Protein AF-A2E559-F1 (afdb_monomer_lite)

Secondary structure (DSSP, 8-state):
--PPEEEETTEEEEEETTEEEE-------TTS---SSHHHHHT--STT----HHHHT-GGG--TTS-EEEEEEETTTTEEEEEEESS-TTTSBP-TT--S-TT-EEEEE--SSTT-----B--TTSSS------S--S-TT---

Sequence (144 aa):
MILYRQYVGNNVYSSLGFKIYQLVFEHNFTTSRCFKDAGEARNSSAPGKFSILYDLENKKYIMKDHFRHFIAEYPEIKLINSWKQINSPTEENEVPGQTNASGFVPDITELPMNGWGGLVRTNMLDINYNVKFSYLDGNPGIWT

Structure (mmCIF, N/CA/C/O backbone):
data_AF-A2E559-F1
#
_entry.id   AF-A2E559-F1
#
loop_
_atom_site.group_PDB
_atom_site.id
_atom_site.type_symbol
_atom_site.label_atom_id
_atom_site.label_alt_id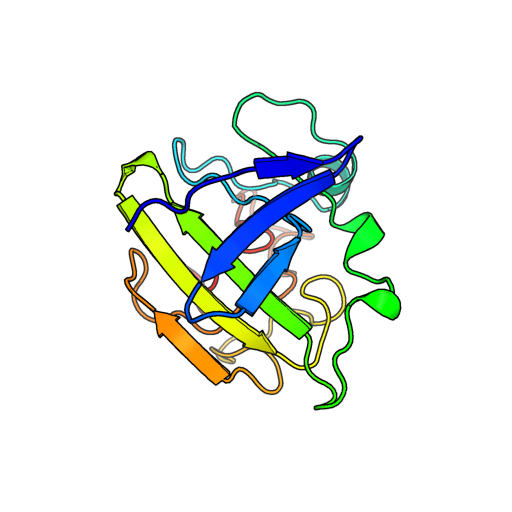
_atom_site.label_comp_id
_atom_site.label_asym_id
_atom_site.label_entity_id
_atom_site.label_seq_id
_atom_site.pdbx_PDB_ins_code
_atom_site.Cartn_x
_atom_site.Cartn_y
_atom_site.Cartn_z
_atom_site.occupancy
_atom_site.B_iso_or_equiv
_atom_site.auth_seq_id
_atom_site.auth_comp_id
_atom_site.auth_asym_id
_atom_site.auth_atom_id
_atom_site.pdbx_PDB_model_num
ATOM 1 N N . MET A 1 1 ? -15.324 -4.245 -3.074 1.00 68.31 1 MET A N 1
ATOM 2 C CA . MET A 1 1 ? -15.676 -4.689 -1.705 1.00 68.31 1 MET A CA 1
ATOM 3 C C . MET A 1 1 ? -15.391 -3.577 -0.687 1.00 68.31 1 MET A C 1
ATOM 5 O O . MET A 1 1 ? -14.497 -2.788 -0.945 1.00 68.31 1 MET A O 1
ATOM 9 N N . ILE A 1 2 ? -16.122 -3.490 0.435 1.00 76.56 2 ILE A N 1
ATOM 10 C CA . ILE A 1 2 ? -15.740 -2.657 1.600 1.00 76.56 2 ILE A CA 1
ATOM 11 C C . ILE A 1 2 ? -15.332 -3.618 2.713 1.00 76.56 2 ILE A C 1
ATOM 13 O O . ILE A 1 2 ? -16.047 -4.587 2.978 1.00 76.56 2 ILE A O 1
ATOM 17 N N . LEU A 1 3 ? -14.183 -3.380 3.326 1.00 82.56 3 LEU A N 1
ATOM 18 C CA . LEU A 1 3 ? -13.653 -4.221 4.380 1.00 82.56 3 LEU A CA 1
ATOM 19 C C . LEU A 1 3 ? -14.240 -3.817 5.734 1.00 82.56 3 LEU A C 1
ATOM 21 O O . LEU A 1 3 ? -14.345 -2.639 6.075 1.00 82.56 3 LEU A O 1
ATOM 25 N N . TYR A 1 4 ? -14.610 -4.807 6.545 1.00 85.94 4 TYR A N 1
ATOM 26 C CA . TYR A 1 4 ? -15.064 -4.539 7.906 1.00 85.94 4 TYR A CA 1
ATOM 27 C C . TYR A 1 4 ? -13.869 -4.139 8.778 1.00 85.94 4 TYR A C 1
ATOM 29 O O . TYR A 1 4 ? -12.886 -4.881 8.871 1.00 85.94 4 TYR A O 1
ATOM 37 N N . ARG A 1 5 ? -13.945 -2.962 9.404 1.00 85.75 5 ARG A N 1
ATOM 38 C CA . ARG A 1 5 ? -12.898 -2.440 10.289 1.00 85.75 5 ARG A CA 1
ATOM 39 C C . ARG A 1 5 ? -13.271 -2.698 11.745 1.00 85.75 5 ARG A C 1
ATOM 41 O O . ARG A 1 5 ? -14.377 -2.377 12.173 1.00 85.75 5 ARG A O 1
ATOM 48 N N . GLN A 1 6 ? -12.333 -3.242 12.513 1.00 88.44 6 GLN A N 1
ATOM 49 C CA . GLN A 1 6 ? -12.475 -3.479 13.945 1.00 88.44 6 GLN A CA 1
ATOM 50 C C . GLN A 1 6 ? -11.393 -2.726 14.718 1.00 88.44 6 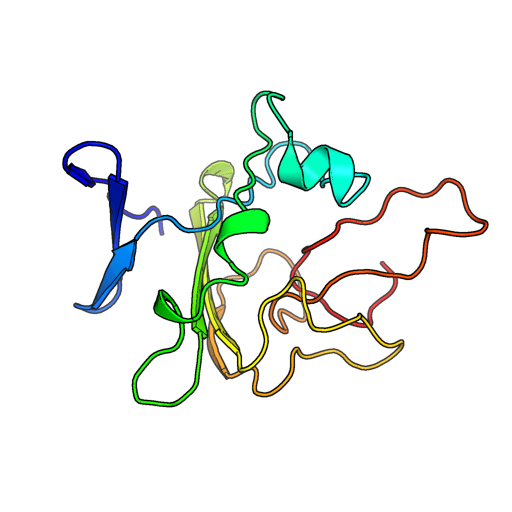GLN A C 1
ATOM 52 O O . GLN A 1 6 ? -10.208 -2.812 14.400 1.00 88.44 6 GLN A O 1
ATOM 57 N N . TYR A 1 7 ? -11.804 -2.017 15.766 1.00 86.00 7 TYR A N 1
ATOM 58 C CA . TYR A 1 7 ? -10.903 -1.304 16.665 1.00 86.00 7 TYR A CA 1
ATOM 59 C C . TYR A 1 7 ? -10.537 -2.202 17.847 1.00 86.00 7 TYR A C 1
ATOM 61 O O . TYR A 1 7 ? -11.420 -2.726 18.529 1.00 86.00 7 TYR A O 1
ATOM 69 N N . VAL A 1 8 ? -9.239 -2.380 18.092 1.00 86.81 8 VAL A N 1
ATOM 70 C CA . VAL A 1 8 ? -8.716 -3.107 19.256 1.00 86.81 8 VAL A CA 1
ATOM 71 C C . VAL A 1 8 ? -7.633 -2.245 19.901 1.00 86.81 8 VAL A C 1
ATOM 73 O O . VAL A 1 8 ? -6.527 -2.104 19.376 1.00 86.81 8 VAL A O 1
ATOM 76 N N . GLY A 1 9 ? -7.968 -1.625 21.036 1.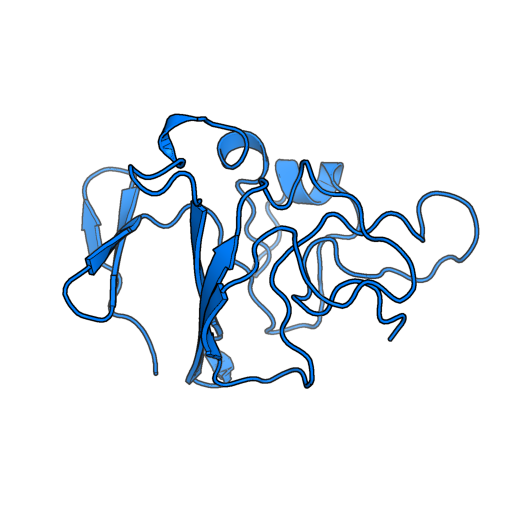00 88.31 9 GLY A N 1
ATOM 77 C CA . GLY A 1 9 ? -7.136 -0.580 21.634 1.00 88.31 9 GLY A CA 1
ATOM 78 C C . GLY A 1 9 ? -6.988 0.616 20.686 1.00 88.31 9 GLY A C 1
ATOM 79 O O . GLY A 1 9 ? -7.984 1.124 20.179 1.00 88.31 9 GLY A O 1
ATOM 80 N N . ASN A 1 10 ? -5.745 1.026 20.420 1.00 83.75 10 ASN A N 1
ATOM 81 C CA . ASN A 1 10 ? -5.420 2.127 19.499 1.00 83.75 10 ASN A CA 1
ATOM 82 C C . ASN A 1 10 ? -5.206 1.673 18.044 1.00 83.75 10 ASN A C 1
ATOM 84 O O . ASN A 1 10 ? -4.892 2.496 17.188 1.00 83.75 10 ASN A O 1
ATOM 88 N N . ASN A 1 11 ? -5.331 0.375 17.760 1.00 82.44 11 ASN A N 1
ATOM 89 C CA . ASN A 1 11 ? -5.069 -0.184 16.439 1.00 82.44 11 ASN A CA 1
ATOM 90 C C . ASN A 1 11 ? -6.380 -0.489 15.710 1.00 82.44 11 ASN A C 1
ATOM 92 O O . ASN A 1 11 ? -7.359 -0.942 16.311 1.00 82.44 11 ASN A O 1
ATOM 96 N N . VAL A 1 12 ? -6.367 -0.284 14.394 1.00 85.88 12 VAL A N 1
ATOM 97 C CA . VAL A 1 12 ? -7.464 -0.658 13.497 1.00 85.88 12 VAL A CA 1
ATOM 98 C C . VAL A 1 12 ? -7.058 -1.910 12.737 1.00 85.88 12 VAL A C 1
ATOM 100 O O . VAL A 1 12 ? -5.955 -1.979 12.196 1.00 85.88 12 VAL A O 1
ATOM 103 N N . TYR A 1 13 ? -7.948 -2.892 12.697 1.00 87.12 13 TYR A N 1
ATOM 104 C CA . TYR A 1 13 ? -7.754 -4.154 11.999 1.00 87.12 13 TYR A CA 1
ATOM 105 C C . TYR A 1 13 ? -8.848 -4.378 10.968 1.00 87.12 13 TYR A C 1
ATOM 107 O O . TYR A 1 13 ? -9.962 -3.870 11.094 1.00 87.12 13 TYR A O 1
ATOM 115 N N . SER A 1 14 ? -8.533 -5.183 9.965 1.00 89.25 14 SER A N 1
ATOM 116 C CA . SER A 1 14 ? -9.490 -5.690 8.999 1.00 89.25 14 SER A CA 1
ATOM 117 C C . SER A 1 14 ? -9.119 -7.102 8.548 1.00 89.25 14 SER A C 1
ATOM 119 O O . SER A 1 14 ? -8.042 -7.597 8.878 1.00 89.25 14 SER A O 1
ATOM 121 N N . SER A 1 15 ? -10.007 -7.776 7.821 1.00 87.06 15 SER A N 1
ATOM 122 C CA . SER A 1 15 ? -9.787 -9.143 7.352 1.00 87.06 15 SER A CA 1
ATOM 123 C C . SER A 1 15 ? -10.052 -9.292 5.861 1.00 87.06 15 SER A C 1
ATOM 125 O O . SER A 1 15 ? -11.093 -8.855 5.373 1.00 87.06 15 SER A O 1
ATOM 127 N N . LEU A 1 16 ? -9.156 -9.993 5.169 1.00 86.75 16 LEU A N 1
ATOM 128 C CA . LEU A 1 16 ? -9.296 -10.380 3.767 1.00 86.75 16 LEU A CA 1
ATOM 129 C C . LEU A 1 16 ? -8.749 -11.803 3.595 1.00 86.75 16 LEU A C 1
ATOM 131 O O . LEU A 1 16 ? -7.629 -12.083 4.014 1.00 86.75 16 LEU A O 1
ATOM 135 N N . GLY A 1 17 ? -9.535 -12.718 3.020 1.00 80.31 17 GLY A N 1
ATOM 136 C CA . GLY A 1 17 ? -9.081 -14.088 2.731 1.00 80.31 17 GLY A CA 1
ATOM 137 C C . GLY A 1 17 ? -8.515 -14.839 3.947 1.00 80.31 17 GLY A C 1
ATOM 138 O O . GLY A 1 17 ? -7.429 -15.404 3.863 1.00 80.31 17 GLY A O 1
ATOM 139 N N . PHE A 1 18 ? -9.216 -14.805 5.090 1.00 82.75 18 PHE A N 1
ATOM 140 C CA . PHE A 1 18 ? -8.800 -15.381 6.388 1.00 82.75 18 PHE A CA 1
ATOM 141 C C . PHE A 1 18 ? -7.544 -14.770 7.030 1.00 82.75 18 PHE A C 1
ATO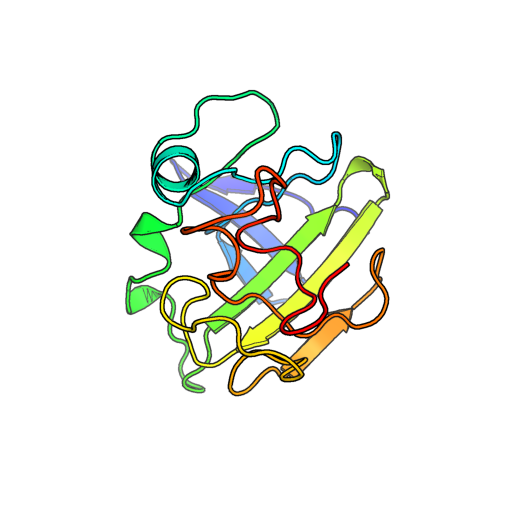M 143 O O . PHE A 1 18 ? -7.165 -15.165 8.133 1.00 82.75 18 PHE A O 1
ATOM 150 N N . LYS A 1 19 ? -6.905 -13.791 6.387 1.00 83.88 19 LYS A N 1
ATOM 151 C CA . LYS A 1 19 ? -5.780 -13.048 6.953 1.00 83.88 19 LYS A CA 1
ATOM 152 C C . LYS A 1 19 ? -6.303 -11.811 7.676 1.00 83.88 19 LYS A C 1
ATOM 154 O O . LYS A 1 19 ? -7.249 -11.166 7.219 1.00 83.88 19 LYS A O 1
ATOM 159 N N . ILE A 1 20 ? -5.665 -11.478 8.793 1.00 86.19 20 ILE A N 1
ATOM 160 C CA . ILE A 1 20 ? -5.915 -10.247 9.543 1.00 86.19 20 ILE A CA 1
ATOM 161 C C . ILE A 1 20 ? -4.851 -9.230 9.140 1.00 86.19 20 ILE A C 1
ATOM 163 O O . ILE A 1 20 ? -3.656 -9.517 9.199 1.00 86.19 20 ILE A O 1
ATOM 167 N N . TYR A 1 21 ? -5.297 -8.043 8.757 1.00 85.06 21 TYR A N 1
ATOM 168 C CA . TYR A 1 21 ? -4.464 -6.914 8.380 1.00 85.06 21 TYR A CA 1
ATOM 169 C C . TYR A 1 21 ? -4.626 -5.816 9.416 1.00 85.06 21 TYR A C 1
ATOM 171 O O . TYR A 1 21 ? -5.741 -5.472 9.802 1.00 85.06 21 TYR A O 1
ATOM 1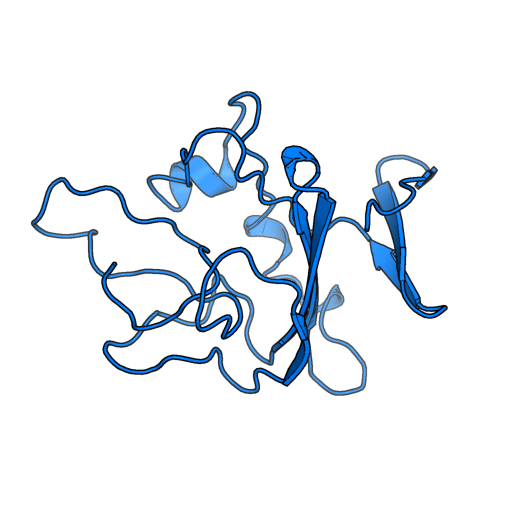79 N N . GLN A 1 22 ? -3.509 -5.263 9.867 1.00 85.25 22 GLN A N 1
ATOM 180 C CA . GLN A 1 22 ? -3.507 -4.041 10.655 1.00 85.25 22 GLN A CA 1
ATOM 181 C C . GLN A 1 22 ? -3.462 -2.848 9.701 1.00 85.25 22 GLN A C 1
ATOM 183 O O . GLN A 1 22 ? -2.747 -2.883 8.698 1.00 85.25 22 GLN A O 1
ATOM 188 N N . LEU A 1 23 ? -4.207 -1.790 10.009 1.00 77.44 23 LEU A N 1
ATOM 189 C CA . LEU A 1 23 ? -4.131 -0.537 9.274 1.00 77.44 23 LEU A CA 1
ATOM 190 C C . LEU A 1 23 ? -2.769 0.106 9.529 1.00 77.44 23 LEU A C 1
ATOM 192 O O . LEU A 1 23 ? -2.520 0.649 10.604 1.00 77.44 23 LEU A O 1
ATOM 196 N N . VAL A 1 24 ? -1.894 0.009 8.531 1.00 75.94 24 VAL A N 1
ATOM 197 C CA . VAL A 1 24 ? -0.531 0.557 8.570 1.00 75.94 24 VAL A CA 1
ATOM 198 C C . VAL A 1 24 ? -0.304 1.648 7.524 1.00 75.94 24 VAL A C 1
ATOM 200 O O . VAL 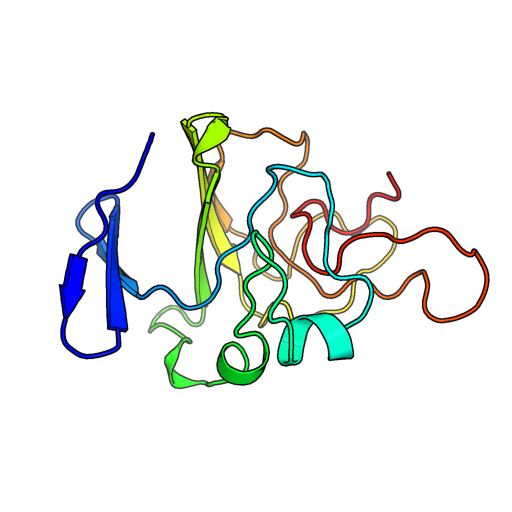A 1 24 ? 0.815 2.095 7.332 1.00 75.94 24 VAL A O 1
ATOM 203 N N . PHE A 1 25 ? -1.343 2.033 6.793 1.00 73.56 25 PHE A N 1
ATOM 204 C CA . PHE A 1 25 ? -1.350 3.085 5.784 1.00 73.56 25 PHE A CA 1
ATOM 205 C C . PHE A 1 25 ? -2.789 3.192 5.270 1.00 73.56 25 PHE A C 1
ATOM 207 O O . PHE A 1 25 ? -3.392 2.167 4.961 1.00 73.56 25 PHE A O 1
ATOM 214 N N . GLU A 1 26 ? -3.349 4.399 5.190 1.00 68.25 26 GLU A N 1
ATOM 215 C CA . GLU A 1 26 ? -4.676 4.621 4.604 1.00 68.25 26 GLU A CA 1
ATOM 216 C C . GLU A 1 26 ? -4.561 5.647 3.473 1.00 68.25 26 GLU A C 1
ATOM 218 O O . GLU A 1 26 ? -4.291 6.818 3.705 1.00 68.25 26 GLU A O 1
ATOM 223 N N . HIS A 1 27 ? -4.757 5.215 2.228 1.00 65.25 27 HIS A N 1
ATOM 224 C CA . HIS A 1 27 ? -4.819 6.115 1.077 1.00 65.25 27 HIS A CA 1
ATOM 225 C C . HIS A 1 27 ? -6.284 6.393 0.750 1.00 65.25 27 HIS A C 1
ATOM 227 O O . HIS A 1 27 ? -7.017 5.468 0.413 1.00 65.25 27 HIS A O 1
ATOM 233 N N . ASN A 1 28 ? -6.720 7.652 0.805 1.00 59.69 28 ASN A N 1
ATOM 234 C CA . ASN A 1 28 ? -8.087 8.017 0.447 1.00 59.69 28 ASN A CA 1
ATOM 235 C C . ASN A 1 28 ? -8.106 8.826 -0.864 1.00 59.69 28 ASN A C 1
ATOM 237 O O . ASN A 1 28 ? -7.561 9.923 -0.954 1.00 59.69 28 ASN A O 1
ATOM 241 N N . PHE A 1 29 ? -8.745 8.252 -1.888 1.00 55.06 29 PHE A N 1
ATOM 242 C CA . PHE A 1 29 ? -8.786 8.778 -3.259 1.00 55.06 29 PHE A CA 1
ATOM 243 C C . PHE A 1 29 ? -9.921 9.795 -3.514 1.00 55.06 29 PHE A C 1
ATOM 245 O O . PHE A 1 29 ? -9.981 10.383 -4.590 1.00 55.06 29 PHE A O 1
ATOM 252 N N . THR A 1 30 ? -10.800 10.052 -2.532 1.00 52.78 30 THR A N 1
ATOM 253 C CA . THR A 1 30 ? -12.028 10.889 -2.630 1.00 52.78 30 THR A CA 1
ATOM 254 C C . THR A 1 30 ? -11.894 12.224 -3.367 1.00 52.78 30 THR A C 1
ATOM 256 O O . THR A 1 30 ? -12.880 12.714 -3.908 1.00 52.78 30 THR A O 1
ATOM 259 N N . THR A 1 31 ? -10.723 12.866 -3.357 1.00 52.22 31 THR A N 1
ATOM 260 C CA . THR A 1 31 ? -10.579 14.257 -3.824 1.00 52.22 31 THR A CA 1
ATOM 261 C C . THR A 1 31 ? -9.398 14.505 -4.762 1.00 52.22 31 THR A C 1
ATOM 263 O O . THR A 1 31 ? -9.068 15.665 -4.986 1.00 52.22 31 THR A O 1
ATOM 266 N N . SER A 1 32 ? -8.728 13.456 -5.262 1.00 52.78 32 SER A N 1
ATOM 267 C CA . SER A 1 32 ? -7.439 13.550 -5.985 1.00 52.78 32 SER A CA 1
ATOM 268 C C . SER A 1 32 ? -6.335 14.302 -5.218 1.00 52.78 32 SER A C 1
ATOM 270 O O . SER A 1 32 ? -5.332 14.726 -5.795 1.00 52.78 32 SER A O 1
ATOM 272 N N . ARG A 1 33 ? -6.503 14.515 -3.906 1.00 54.28 33 ARG A N 1
ATOM 273 C CA . ARG A 1 33 ? -5.538 15.238 -3.078 1.00 54.28 33 ARG A CA 1
ATOM 274 C C . ARG A 1 33 ? -4.525 14.263 -2.513 1.00 54.28 33 ARG A C 1
ATOM 276 O O . ARG A 1 33 ? -4.487 14.006 -1.313 1.00 54.28 33 ARG A O 1
ATOM 283 N N . CYS A 1 34 ? -3.673 13.752 -3.381 1.00 61.69 34 CYS A N 1
ATOM 284 C CA . CYS A 1 34 ? -2.505 13.019 -2.942 1.00 61.69 34 CYS A CA 1
ATOM 285 C C . CYS A 1 34 ? -1.618 13.886 -2.028 1.00 61.69 34 CYS A C 1
ATOM 287 O O . CYS A 1 34 ? -1.764 15.116 -1.956 1.00 61.69 34 CYS A O 1
ATOM 289 N N . PHE A 1 35 ? -0.708 13.252 -1.291 1.00 65.00 35 PHE A N 1
ATOM 290 C CA . PHE A 1 35 ? 0.335 13.996 -0.587 1.00 65.00 35 PHE A CA 1
ATOM 291 C C . PHE A 1 35 ? 1.175 14.775 -1.598 1.00 65.00 35 PHE A C 1
ATOM 293 O O . PHE A 1 35 ? 1.542 14.232 -2.634 1.00 65.00 35 PHE A O 1
ATOM 300 N N . LYS A 1 36 ? 1.423 16.053 -1.311 1.00 59.19 36 LYS A N 1
ATOM 301 C CA . LYS A 1 36 ? 2.251 16.961 -2.109 1.00 59.19 36 LYS A CA 1
ATOM 302 C C . LYS A 1 36 ? 3.732 16.703 -1.880 1.00 59.19 36 LYS A C 1
ATOM 304 O O . LYS A 1 36 ? 4.512 16.876 -2.807 1.00 59.19 36 LYS A O 1
ATOM 309 N N . ASP A 1 37 ? 4.108 16.392 -0.642 1.00 62.66 37 ASP A N 1
ATOM 310 C CA . ASP A 1 37 ? 5.477 16.077 -0.252 1.00 62.66 37 ASP A CA 1
ATOM 311 C C . ASP A 1 37 ? 5.529 15.026 0.874 1.00 62.66 37 ASP A C 1
ATOM 313 O O . ASP A 1 37 ? 4.538 14.780 1.570 1.00 62.66 37 ASP A O 1
ATOM 317 N N . ALA A 1 38 ? 6.691 14.388 1.064 1.00 64.44 38 ALA A N 1
ATOM 318 C CA . ALA A 1 38 ? 6.900 13.421 2.146 1.00 64.44 38 ALA A CA 1
ATOM 319 C C . ALA A 1 38 ? 6.724 14.056 3.542 1.00 64.44 38 ALA A C 1
ATOM 321 O O . ALA A 1 38 ? 6.400 13.357 4.505 1.00 64.44 38 ALA A O 1
ATOM 322 N N . GLY A 1 39 ? 6.931 15.374 3.656 1.00 67.81 39 GLY A N 1
ATOM 323 C CA . GLY A 1 39 ? 6.692 16.144 4.875 1.00 67.81 39 GLY A CA 1
ATOM 324 C C . GLY A 1 39 ? 5.204 16.258 5.202 1.00 67.81 39 GLY A C 1
ATOM 325 O O . GLY A 1 39 ? 4.814 15.970 6.334 1.00 67.81 39 GLY A O 1
ATOM 326 N N . GLU A 1 40 ? 4.376 16.602 4.210 1.00 69.38 40 GLU A N 1
ATOM 327 C CA . GLU A 1 40 ? 2.915 16.593 4.314 1.00 69.38 40 GLU A CA 1
ATOM 328 C C . GLU A 1 40 ? 2.426 15.187 4.621 1.00 69.38 40 GLU A C 1
ATOM 330 O O . GLU A 1 40 ? 1.609 15.030 5.516 1.00 69.38 40 GLU A O 1
ATOM 335 N N . ALA A 1 41 ? 2.948 14.163 3.941 1.00 70.06 41 ALA A N 1
ATOM 336 C CA . ALA A 1 41 ? 2.588 12.788 4.241 1.00 70.06 41 ALA A CA 1
ATOM 337 C C . ALA A 1 41 ? 2.881 12.464 5.709 1.00 70.06 41 ALA A C 1
ATOM 339 O O . ALA A 1 41 ? 1.970 12.139 6.460 1.00 70.06 41 ALA A O 1
ATOM 340 N N . ARG A 1 42 ? 4.112 12.623 6.194 1.00 70.75 42 ARG A N 1
ATOM 341 C CA . ARG A 1 42 ? 4.451 12.264 7.584 1.00 70.75 42 ARG A CA 1
ATOM 342 C C . ARG A 1 42 ? 3.648 13.019 8.651 1.00 70.75 42 ARG A C 1
ATOM 344 O O . ARG A 1 42 ? 3.531 12.502 9.755 1.00 70.75 42 ARG A O 1
ATOM 351 N N . ASN A 1 43 ? 3.099 14.193 8.333 1.00 67.69 43 ASN A N 1
ATOM 352 C CA . ASN A 1 43 ? 2.477 15.089 9.311 1.00 67.69 43 ASN A CA 1
ATOM 353 C C . ASN A 1 43 ? 1.054 15.548 8.932 1.00 67.69 43 ASN A C 1
ATOM 355 O O . ASN A 1 43 ? 0.602 16.589 9.410 1.00 67.69 43 ASN A O 1
ATOM 359 N N . SER A 1 44 ? 0.347 14.834 8.049 1.00 71.00 44 SER A N 1
ATOM 360 C CA . SER A 1 44 ? -0.949 15.311 7.555 1.00 71.00 44 SER A CA 1
ATOM 361 C C . SER A 1 44 ? -2.037 15.202 8.614 1.00 71.00 44 SER A C 1
ATOM 363 O O . SER A 1 44 ? -2.271 14.137 9.177 1.00 71.00 44 SER A O 1
ATOM 365 N N . SER A 1 45 ? -2.752 16.302 8.824 1.00 66.31 45 SER A N 1
ATOM 366 C CA . SER A 1 45 ? -3.994 16.363 9.601 1.00 66.31 45 SER A CA 1
ATOM 367 C C . SER A 1 45 ? -5.212 16.683 8.727 1.00 66.31 45 SER A C 1
ATOM 369 O O . SER A 1 45 ? -6.308 16.910 9.241 1.00 66.31 45 SER A O 1
ATOM 371 N N . ALA A 1 46 ? -5.030 16.747 7.402 1.00 62.97 46 ALA A N 1
ATOM 372 C CA . ALA A 1 46 ? -6.085 17.139 6.482 1.00 62.97 46 ALA A CA 1
ATOM 373 C C . ALA A 1 46 ? -7.178 16.053 6.412 1.00 62.97 46 ALA A C 1
ATOM 375 O O . ALA A 1 46 ? -6.858 14.881 6.200 1.00 62.97 46 ALA A O 1
ATOM 376 N N . PRO A 1 47 ? -8.471 16.415 6.524 1.00 57.91 47 PRO A N 1
ATOM 377 C CA . PRO A 1 47 ? -9.563 15.465 6.342 1.00 57.91 47 PRO A CA 1
ATOM 378 C C . PRO A 1 47 ? -9.458 14.759 4.985 1.00 57.91 47 PRO A C 1
ATOM 380 O O . PRO A 1 47 ? -9.317 15.413 3.950 1.00 57.91 47 PRO A O 1
ATOM 383 N N . GLY A 1 48 ? -9.504 13.426 4.997 1.00 57.00 48 GLY A N 1
ATOM 384 C CA . GLY A 1 48 ? -9.339 12.610 3.791 1.00 57.00 48 GLY A CA 1
ATOM 385 C C . GLY A 1 48 ? -7.887 12.409 3.343 1.00 57.00 48 GLY A C 1
ATOM 386 O O . GLY A 1 48 ? -7.677 11.832 2.284 1.00 57.00 48 GLY A O 1
ATOM 387 N N . LYS A 1 49 ? -6.882 12.836 4.120 1.00 59.56 49 LYS A N 1
ATOM 388 C CA . LYS A 1 49 ? -5.475 12.474 3.912 1.00 59.56 49 LYS A CA 1
ATOM 389 C C . LYS A 1 49 ? -4.925 11.792 5.159 1.00 59.56 49 LYS A C 1
ATOM 391 O O . LYS A 1 49 ? -4.777 12.424 6.199 1.00 59.56 49 LYS A O 1
ATOM 396 N N . PHE A 1 50 ? -4.588 10.513 5.050 1.00 60.94 50 PHE A N 1
ATOM 397 C CA . PHE A 1 50 ? -4.046 9.736 6.161 1.00 60.94 50 PHE A CA 1
ATOM 398 C C . PHE A 1 50 ? -2.664 9.214 5.803 1.00 60.94 50 PHE A C 1
ATOM 400 O O . PHE A 1 50 ? -2.427 8.727 4.701 1.00 60.94 50 PHE A O 1
ATOM 407 N N . SER A 1 51 ? -1.717 9.326 6.724 1.00 59.56 51 SER A N 1
ATOM 408 C CA . SER A 1 51 ? -0.389 8.786 6.498 1.00 59.56 51 SER A CA 1
ATOM 409 C C . SER A 1 51 ? 0.240 8.355 7.799 1.00 59.56 51 SER A C 1
ATOM 411 O O . SER A 1 51 ? 0.208 9.057 8.805 1.00 59.56 51 SER A O 1
ATOM 413 N N . ILE A 1 52 ? 0.861 7.188 7.720 1.00 58.91 52 ILE A N 1
ATOM 414 C CA . ILE A 1 52 ? 1.770 6.693 8.737 1.00 58.91 52 ILE A CA 1
ATOM 415 C C . ILE A 1 52 ? 3.066 6.214 8.074 1.00 58.91 52 ILE A C 1
ATOM 417 O O . ILE A 1 52 ? 3.667 5.223 8.478 1.00 58.91 52 ILE A O 1
ATOM 421 N N . LEU A 1 53 ? 3.514 6.938 7.035 1.00 64.38 53 LEU A N 1
ATOM 422 C CA . LEU A 1 53 ? 4.732 6.606 6.282 1.00 64.38 53 LEU A CA 1
ATOM 423 C C . LEU A 1 53 ? 5.963 6.410 7.179 1.00 64.38 53 LEU A C 1
ATOM 425 O O . LEU A 1 53 ? 6.846 5.640 6.826 1.00 64.38 53 LEU A O 1
ATOM 429 N N . TYR A 1 54 ? 6.014 7.067 8.342 1.00 62.06 54 TYR A N 1
ATOM 430 C CA . TYR A 1 54 ? 7.090 6.883 9.318 1.00 62.06 54 TYR A CA 1
ATOM 431 C C . TYR A 1 54 ? 7.121 5.477 9.941 1.00 62.06 54 TYR A C 1
ATOM 433 O O . TYR A 1 54 ? 8.174 5.035 10.387 1.00 62.06 54 TYR A O 1
ATOM 441 N N . ASP A 1 55 ? 5.991 4.769 9.999 1.00 71.81 55 ASP A N 1
ATOM 442 C CA . ASP A 1 55 ? 5.923 3.425 10.574 1.00 71.81 55 ASP A CA 1
ATOM 443 C C . ASP A 1 55 ? 6.155 2.344 9.507 1.00 71.81 55 ASP A C 1
ATOM 445 O O . ASP A 1 55 ? 6.649 1.271 9.837 1.00 71.81 55 ASP A O 1
ATOM 449 N N . LEU A 1 56 ? 5.893 2.617 8.220 1.00 73.44 56 LEU A N 1
ATOM 450 C CA . LEU A 1 56 ? 6.108 1.647 7.129 1.00 73.44 56 LEU A CA 1
ATOM 451 C C . LEU A 1 56 ? 7.566 1.164 7.007 1.00 73.44 56 LEU A C 1
ATOM 453 O O . LEU A 1 56 ? 7.804 0.025 6.605 1.00 73.44 56 LEU A O 1
ATOM 457 N N . GLU A 1 57 ? 8.534 1.981 7.425 1.00 73.50 57 GLU A N 1
ATOM 458 C CA . GLU A 1 57 ? 9.965 1.630 7.469 1.00 73.50 57 GLU A CA 1
ATOM 459 C C . GLU A 1 57 ? 10.277 0.566 8.543 1.00 73.50 57 GLU A C 1
ATOM 461 O O . GLU A 1 57 ? 11.315 -0.098 8.518 1.00 73.50 57 GLU A O 1
ATOM 466 N N . ASN A 1 58 ? 9.355 0.313 9.473 1.00 78.19 58 ASN A N 1
ATOM 467 C CA . ASN A 1 58 ? 9.562 -0.639 10.551 1.00 78.19 58 ASN A CA 1
ATOM 468 C C . ASN A 1 58 ? 9.662 -2.087 10.030 1.00 78.19 58 ASN A C 1
ATOM 470 O O . ASN A 1 58 ? 8.798 -2.582 9.296 1.00 78.19 58 ASN A O 1
ATOM 474 N N . LYS A 1 59 ? 10.709 -2.803 10.463 1.00 83.06 59 LYS A N 1
ATOM 475 C CA . LYS A 1 59 ? 10.945 -4.218 10.121 1.00 83.06 59 LYS A CA 1
ATOM 476 C C . LYS A 1 59 ? 9.862 -5.157 10.655 1.00 83.06 59 LYS A C 1
ATOM 478 O O . LYS A 1 59 ? 9.728 -6.257 10.132 1.00 83.06 59 LYS A O 1
ATOM 483 N N . LYS A 1 60 ? 9.055 -4.726 11.635 1.00 84.38 60 LYS A N 1
ATOM 484 C CA . LYS A 1 60 ? 7.908 -5.498 12.153 1.00 84.38 60 LYS A CA 1
ATOM 485 C C . LYS A 1 60 ? 6.866 -5.836 11.075 1.00 84.38 60 LYS A C 1
ATOM 487 O O . LYS A 1 60 ? 6.065 -6.739 11.278 1.00 84.38 60 LYS A O 1
ATOM 492 N N . TYR A 1 61 ? 6.883 -5.118 9.950 1.00 83.94 61 TYR A N 1
ATOM 493 C CA . TYR A 1 61 ? 5.978 -5.325 8.817 1.00 83.94 61 TYR A CA 1
ATOM 494 C C . TYR A 1 61 ? 6.549 -6.225 7.712 1.00 83.94 61 TYR A C 1
ATOM 496 O O . TYR A 1 61 ? 5.885 -6.435 6.699 1.00 83.94 61 TYR A O 1
ATOM 504 N N . ILE A 1 62 ? 7.763 -6.757 7.889 1.00 87.31 62 ILE A N 1
ATOM 505 C CA . ILE A 1 62 ? 8.330 -7.773 6.999 1.00 87.31 62 ILE A CA 1
ATOM 506 C C . ILE A 1 62 ? 7.836 -9.142 7.470 1.00 87.31 62 ILE A C 1
ATOM 508 O O . ILE A 1 62 ? 8.086 -9.557 8.602 1.00 87.31 62 ILE A O 1
ATOM 512 N N . MET A 1 63 ? 7.128 -9.842 6.591 1.00 87.44 63 MET A N 1
ATOM 513 C CA . MET A 1 63 ? 6.588 -11.169 6.859 1.00 87.44 63 MET A CA 1
ATOM 514 C C . MET A 1 63 ? 7.654 -12.258 6.680 1.00 87.44 63 MET A C 1
ATOM 516 O O . MET A 1 63 ? 8.750 -12.026 6.171 1.00 87.44 63 MET A O 1
ATOM 520 N N . LYS A 1 64 ? 7.321 -13.495 7.070 1.00 89.56 64 LYS A N 1
ATOM 521 C CA . LYS A 1 64 ? 8.220 -14.658 6.940 1.00 89.56 64 LYS A CA 1
ATOM 522 C C . LYS A 1 64 ? 8.650 -14.950 5.498 1.00 89.56 64 LYS A C 1
ATOM 524 O O . LYS A 1 64 ? 9.687 -15.570 5.294 1.00 89.56 64 LYS A O 1
ATOM 529 N N . ASP A 1 65 ? 7.858 -14.532 4.512 1.00 91.75 65 ASP A N 1
ATOM 530 C CA . ASP A 1 65 ? 8.180 -14.668 3.090 1.00 91.75 65 ASP A CA 1
ATOM 531 C C . ASP A 1 65 ? 9.094 -13.544 2.567 1.00 91.75 65 ASP A C 1
ATOM 533 O O . ASP A 1 65 ? 9.384 -13.518 1.377 1.00 91.75 65 ASP A O 1
ATOM 537 N N . HIS A 1 66 ? 9.593 -12.668 3.448 1.00 92.25 66 HIS A N 1
ATOM 538 C CA . HIS A 1 66 ? 10.417 -11.491 3.143 1.00 92.25 66 HIS A CA 1
ATOM 539 C C . HIS A 1 66 ? 9.686 -10.390 2.364 1.00 92.25 66 HIS A C 1
ATOM 541 O O . HIS A 1 66 ? 10.322 -9.459 1.874 1.00 92.25 66 HIS A O 1
ATOM 547 N N . PHE A 1 67 ? 8.355 -10.457 2.291 1.00 92.56 67 PHE A N 1
ATOM 548 C CA . PHE A 1 67 ? 7.534 -9.408 1.702 1.00 92.56 67 PHE A CA 1
ATOM 549 C C . PHE A 1 67 ? 6.831 -8.574 2.769 1.00 92.56 67 PHE A C 1
ATOM 551 O O . PHE A 1 67 ? 6.562 -9.018 3.887 1.00 92.56 67 PHE A O 1
ATOM 558 N N . ARG A 1 68 ? 6.454 -7.364 2.373 1.00 91.00 68 ARG A N 1
ATOM 559 C CA . ARG A 1 68 ? 5.455 -6.541 3.048 1.00 91.00 68 ARG A CA 1
ATOM 560 C C . ARG A 1 68 ? 4.121 -6.743 2.335 1.00 91.00 68 ARG A C 1
ATOM 562 O O . ARG A 1 68 ? 4.064 -6.704 1.106 1.00 91.00 68 ARG A O 1
ATOM 569 N N . HIS A 1 69 ? 3.069 -7.011 3.100 1.00 90.94 69 HIS A N 1
ATOM 570 C CA . HIS A 1 69 ? 1.734 -7.315 2.577 1.00 90.94 69 HIS A CA 1
ATOM 571 C C . HIS A 1 69 ? 0.840 -6.100 2.785 1.00 90.94 69 HIS A C 1
ATOM 573 O O . HIS A 1 69 ? 0.763 -5.573 3.894 1.00 90.94 69 HIS A O 1
ATOM 579 N N . PHE A 1 70 ? 0.166 -5.668 1.726 1.00 87.94 70 PHE A N 1
ATOM 580 C CA . PHE A 1 70 ? -0.605 -4.436 1.706 1.00 87.94 70 PHE A CA 1
ATOM 581 C C . PHE A 1 70 ? -2.043 -4.672 1.271 1.00 87.94 70 PHE A C 1
ATOM 583 O O . PHE A 1 70 ? -2.363 -5.588 0.505 1.00 87.94 70 PHE A O 1
ATOM 590 N N . ILE A 1 71 ? -2.897 -3.784 1.765 1.00 86.81 71 ILE A N 1
ATOM 591 C CA . ILE A 1 71 ? -4.254 -3.580 1.290 1.00 86.81 71 ILE A CA 1
ATOM 592 C C . ILE A 1 71 ? -4.492 -2.073 1.228 1.00 86.81 71 ILE A C 1
ATOM 594 O O . ILE A 1 71 ? -4.254 -1.366 2.206 1.00 86.81 71 ILE A O 1
ATOM 598 N N . ALA A 1 72 ? -4.989 -1.604 0.092 1.00 81.88 72 ALA A N 1
ATOM 599 C CA . ALA A 1 72 ? -5.589 -0.298 -0.094 1.00 81.88 72 ALA A CA 1
ATOM 600 C C . ALA A 1 72 ? -7.087 -0.491 -0.340 1.00 81.88 72 ALA A C 1
ATOM 602 O O . ALA A 1 72 ? -7.494 -1.255 -1.214 1.00 81.88 72 ALA A O 1
ATOM 603 N N . GLU A 1 73 ? -7.903 0.198 0.446 1.00 78.88 73 GLU A N 1
ATOM 604 C CA . GLU A 1 73 ? -9.350 0.241 0.280 1.00 78.88 73 GLU A CA 1
ATOM 605 C C . GLU A 1 73 ? -9.747 1.605 -0.277 1.00 78.88 73 GLU A C 1
ATOM 607 O O . GLU A 1 73 ? -9.268 2.631 0.203 1.00 78.88 73 GLU A O 1
ATOM 612 N N . TYR A 1 74 ? -10.652 1.615 -1.256 1.00 77.44 74 TYR A N 1
ATOM 613 C CA . TYR A 1 74 ? -11.238 2.816 -1.843 1.00 77.44 74 TYR A CA 1
ATOM 614 C C . TYR A 1 74 ? -12.741 2.852 -1.520 1.00 77.44 74 TYR A C 1
ATOM 616 O O . TYR A 1 74 ? -13.549 2.383 -2.329 1.00 77.44 74 TYR A O 1
ATOM 624 N N . PRO A 1 75 ? -13.148 3.385 -0.347 1.00 73.81 75 PRO A N 1
ATOM 625 C CA . PRO A 1 75 ? -14.521 3.253 0.147 1.00 73.81 75 PRO A CA 1
ATOM 626 C C . PRO A 1 75 ? -15.579 3.837 -0.794 1.00 73.81 75 PRO A C 1
ATOM 628 O O . PRO A 1 75 ? -16.625 3.223 -0.996 1.00 73.81 75 PRO A O 1
ATOM 631 N N . GLU A 1 76 ? -15.289 4.981 -1.418 1.00 73.94 76 GLU A N 1
ATOM 632 C CA . GLU A 1 76 ? -16.239 5.704 -2.279 1.00 73.94 76 GLU A CA 1
ATOM 633 C C . GLU A 1 76 ? -16.662 4.915 -3.512 1.00 73.94 76 GLU A C 1
ATOM 635 O O . GLU A 1 76 ? -17.826 4.908 -3.904 1.00 73.94 76 GLU A O 1
ATOM 640 N N . ILE A 1 77 ? -15.698 4.235 -4.124 1.00 76.75 77 ILE A N 1
ATOM 641 C CA . ILE A 1 77 ? -15.914 3.431 -5.327 1.00 76.75 77 ILE A CA 1
ATOM 642 C C . ILE A 1 77 ? -16.064 1.947 -4.996 1.00 76.75 77 ILE A C 1
ATOM 644 O O . ILE A 1 77 ? -16.328 1.144 -5.884 1.00 76.75 77 ILE A O 1
ATOM 648 N N . LYS A 1 78 ? -15.956 1.585 -3.710 1.00 80.56 78 LYS A N 1
ATOM 649 C CA . LYS A 1 78 ? -16.082 0.223 -3.184 1.00 80.56 78 LYS A CA 1
ATOM 650 C C . LYS A 1 78 ? -15.141 -0.759 -3.877 1.00 80.56 78 LYS A C 1
ATOM 652 O O . LYS A 1 78 ? -15.564 -1.872 -4.186 1.00 80.56 78 LYS A O 1
ATOM 657 N N . LEU A 1 79 ? -13.892 -0.369 -4.106 1.00 82.50 79 LEU A N 1
ATOM 658 C CA . LEU A 1 79 ? -12.856 -1.220 -4.702 1.00 82.50 79 LEU A CA 1
ATOM 659 C C . LEU A 1 79 ? -11.706 -1.402 -3.720 1.00 82.50 79 LEU A C 1
ATOM 661 O O . LEU A 1 79 ? -11.506 -0.573 -2.829 1.00 82.50 79 LEU A O 1
ATOM 665 N N . ILE A 1 80 ? -10.954 -2.485 -3.884 1.00 83.44 80 ILE A N 1
ATOM 666 C CA . ILE A 1 80 ? -9.733 -2.719 -3.119 1.00 83.44 80 ILE A CA 1
ATOM 667 C C . ILE A 1 80 ? -8.576 -3.133 -4.031 1.00 83.44 80 ILE A C 1
ATOM 669 O O . ILE A 1 80 ? -8.768 -3.786 -5.056 1.00 83.44 80 ILE A O 1
ATOM 673 N N . ASN A 1 81 ? -7.362 -2.810 -3.600 1.00 85.88 81 ASN A N 1
ATOM 674 C CA . ASN A 1 81 ? -6.140 -3.431 -4.090 1.00 85.88 81 ASN A CA 1
ATOM 675 C C . ASN A 1 81 ? -5.442 -4.117 -2.915 1.00 85.88 81 ASN A C 1
ATOM 677 O O . ASN A 1 81 ? -5.249 -3.518 -1.865 1.00 85.88 81 ASN A O 1
ATOM 681 N N . SER A 1 82 ? -5.035 -5.366 -3.083 1.00 88.25 82 SER A N 1
ATOM 682 C CA . SER A 1 82 ? -4.168 -6.102 -2.177 1.00 88.25 82 SER A CA 1
ATOM 683 C C . SER A 1 82 ? -3.009 -6.684 -2.965 1.00 88.25 82 SER A C 1
ATOM 685 O O . SER A 1 82 ? -3.186 -7.275 -4.030 1.00 88.25 82 SER A O 1
ATOM 687 N N . TRP A 1 83 ? -1.806 -6.484 -2.453 1.00 91.81 83 TRP A N 1
ATOM 688 C CA . TRP A 1 83 ? -0.581 -6.928 -3.097 1.00 91.81 83 TRP A CA 1
ATOM 689 C C . TRP A 1 83 ? 0.503 -7.120 -2.045 1.00 91.81 83 TRP A C 1
ATOM 691 O O . TRP A 1 83 ? 0.347 -6.767 -0.873 1.00 91.81 83 TRP A O 1
ATOM 701 N N . LYS A 1 84 ? 1.635 -7.655 -2.477 1.00 92.50 84 LYS A N 1
ATOM 702 C CA . LYS A 1 84 ? 2.866 -7.660 -1.697 1.00 92.50 84 LYS A CA 1
ATOM 703 C C . LYS A 1 84 ? 4.017 -7.085 -2.510 1.00 92.50 84 LYS A C 1
ATOM 705 O O . LYS A 1 84 ? 3.987 -7.125 -3.736 1.00 92.50 84 LYS A O 1
ATOM 710 N N . GLN A 1 85 ? 5.009 -6.534 -1.823 1.00 93.06 85 GLN A N 1
ATOM 711 C CA . GLN A 1 85 ? 6.247 -6.004 -2.404 1.00 93.06 85 GLN A CA 1
ATOM 712 C C . GLN A 1 85 ? 7.390 -6.147 -1.394 1.00 93.06 85 GLN A C 1
ATOM 714 O O . GLN A 1 85 ? 7.147 -6.338 -0.200 1.00 93.06 85 GLN A O 1
ATOM 719 N N . ILE A 1 86 ? 8.631 -6.110 -1.868 1.00 92.56 86 ILE A N 1
ATOM 720 C CA . ILE A 1 86 ? 9.819 -6.305 -1.024 1.00 92.56 86 ILE A CA 1
ATOM 721 C C . ILE A 1 86 ? 10.089 -5.039 -0.212 1.00 92.56 86 ILE A C 1
ATOM 723 O O . ILE A 1 86 ? 10.195 -5.079 1.015 1.00 92.56 86 ILE A O 1
ATOM 727 N N . ASN A 1 87 ? 10.174 -3.905 -0.900 1.00 88.56 87 ASN A N 1
ATOM 728 C CA . ASN A 1 87 ? 10.595 -2.655 -0.287 1.00 88.56 87 ASN A CA 1
ATOM 729 C C . ASN A 1 87 ? 9.429 -1.938 0.387 1.00 88.56 87 ASN A C 1
ATOM 731 O O . ASN A 1 87 ? 8.274 -2.052 -0.038 1.00 88.56 87 ASN A O 1
ATOM 735 N N . SER A 1 88 ? 9.740 -1.156 1.425 1.00 84.94 88 SER A N 1
ATOM 736 C CA . SER A 1 88 ? 8.797 -0.141 1.889 1.00 84.94 88 SER A CA 1
ATOM 737 C C . SER A 1 88 ? 8.512 0.825 0.733 1.00 84.94 88 SER A C 1
ATOM 739 O O . SER A 1 88 ? 9.456 1.235 0.051 1.00 84.94 88 SER A O 1
ATOM 741 N N . PRO A 1 89 ? 7.259 1.267 0.543 1.00 81.31 89 PRO A N 1
ATOM 742 C CA . PRO A 1 89 ? 6.952 2.293 -0.446 1.00 81.31 89 PRO A CA 1
ATOM 743 C C . PRO A 1 89 ? 7.710 3.614 -0.245 1.00 81.31 89 PRO A C 1
ATOM 745 O O . PRO A 1 89 ? 7.753 4.438 -1.147 1.00 81.31 89 PRO A O 1
ATOM 748 N N . THR A 1 90 ? 8.318 3.833 0.926 1.00 76.69 90 THR A N 1
ATOM 749 C CA . THR A 1 90 ? 9.163 5.003 1.223 1.00 76.69 90 THR A CA 1
ATOM 750 C C . THR A 1 90 ? 10.641 4.823 0.862 1.00 76.69 90 THR A C 1
ATOM 752 O O . THR A 1 90 ? 11.375 5.811 0.813 1.00 76.69 90 THR A O 1
ATOM 755 N N . GLU A 1 91 ? 11.082 3.586 0.627 1.00 80.44 91 GLU A N 1
ATOM 756 C CA . GLU A 1 91 ? 12.489 3.211 0.418 1.00 80.44 91 GLU A CA 1
ATOM 757 C C . GLU A 1 91 ? 12.808 2.908 -1.049 1.00 80.44 91 GLU A C 1
ATOM 759 O O . GLU A 1 91 ? 13.970 2.941 -1.451 1.00 80.44 91 GLU A O 1
ATOM 764 N N . GLU A 1 92 ? 11.789 2.627 -1.858 1.00 84.88 92 GLU A N 1
ATOM 765 C CA . GLU A 1 92 ? 11.939 2.417 -3.291 1.00 84.88 92 GLU A CA 1
ATOM 766 C C . GLU A 1 92 ? 11.567 3.681 -4.045 1.00 84.88 92 GLU A C 1
ATOM 768 O O . GLU A 1 92 ? 10.443 4.156 -3.941 1.00 84.88 92 GLU A O 1
ATOM 773 N N . ASN A 1 93 ? 12.515 4.219 -4.800 1.00 83.75 93 ASN A N 1
ATOM 774 C CA . ASN A 1 93 ? 12.283 5.380 -5.639 1.00 83.75 93 ASN A CA 1
ATOM 775 C C . ASN A 1 93 ? 11.633 4.965 -6.954 1.00 83.75 93 ASN A C 1
ATOM 777 O O . ASN A 1 93 ? 12.011 3.963 -7.557 1.00 83.75 93 ASN A O 1
ATOM 781 N N . GLU A 1 94 ? 10.716 5.790 -7.431 1.00 83.06 94 GLU A N 1
ATOM 782 C CA . GLU A 1 94 ? 10.151 5.657 -8.760 1.00 83.06 94 GLU A CA 1
ATOM 783 C C . GLU A 1 94 ? 11.215 5.865 -9.842 1.00 83.06 94 GLU A C 1
ATOM 785 O O . GLU A 1 94 ? 12.037 6.785 -9.766 1.00 83.06 94 GLU A O 1
ATOM 790 N N . VAL A 1 95 ? 11.172 5.012 -10.866 1.00 84.25 95 VAL A N 1
ATOM 791 C CA . VAL A 1 95 ? 12.069 5.053 -12.021 1.00 84.25 95 VAL A CA 1
ATOM 792 C C . VAL A 1 95 ? 11.219 5.110 -13.295 1.00 84.25 95 VAL A C 1
ATOM 794 O O . VAL A 1 95 ? 10.322 4.280 -13.454 1.00 84.25 95 VAL A O 1
ATOM 797 N N . PRO A 1 96 ? 11.483 6.048 -14.226 1.00 83.00 96 PRO A N 1
ATOM 798 C CA . PRO A 1 96 ? 10.761 6.129 -15.495 1.00 83.00 96 PRO A CA 1
ATOM 799 C C . PRO A 1 96 ? 10.705 4.787 -16.228 1.00 83.00 96 PRO A C 1
ATOM 801 O O . PRO A 1 96 ? 11.739 4.162 -16.460 1.00 83.00 96 PRO A O 1
ATOM 804 N N . GLY A 1 97 ? 9.502 4.360 -16.617 1.00 80.75 97 GLY A N 1
ATOM 805 C CA . GLY A 1 97 ? 9.290 3.101 -17.335 1.00 80.75 97 GLY A CA 1
ATOM 806 C C . GLY A 1 97 ? 9.347 1.837 -16.469 1.00 80.75 97 GLY A C 1
ATOM 807 O O . GLY A 1 97 ? 9.087 0.751 -16.984 1.00 80.75 97 GLY A O 1
ATOM 808 N N . GLN A 1 98 ? 9.638 1.947 -15.168 1.00 87.75 98 GLN A N 1
ATOM 809 C CA . GLN A 1 98 ? 9.515 0.834 -14.232 1.00 87.75 98 GLN A CA 1
ATOM 810 C C . GLN A 1 98 ? 8.107 0.823 -13.639 1.00 87.75 98 GLN A C 1
ATOM 812 O O . GLN A 1 98 ? 7.834 1.541 -12.684 1.00 87.75 98 GLN A O 1
ATOM 817 N N . THR A 1 99 ? 7.231 -0.023 -14.185 1.00 88.44 99 THR A N 1
ATOM 818 C CA . THR A 1 99 ? 5.804 -0.025 -13.825 1.00 88.44 99 THR A CA 1
ATOM 819 C C . THR A 1 99 ? 5.428 -0.850 -12.607 1.00 88.44 99 THR A C 1
ATOM 821 O O . THR A 1 99 ? 4.254 -0.952 -12.287 1.00 88.44 99 THR A O 1
ATOM 824 N N . ASN A 1 100 ? 6.406 -1.449 -11.928 1.00 91.06 100 ASN A N 1
ATOM 825 C CA . ASN A 1 100 ? 6.184 -2.298 -10.765 1.00 91.06 100 ASN A CA 1
ATOM 826 C C . ASN A 1 100 ? 7.177 -1.960 -9.652 1.00 91.06 100 ASN A C 1
ATOM 828 O O . ASN A 1 100 ? 8.372 -1.777 -9.907 1.00 91.06 100 ASN A O 1
ATOM 832 N N . ALA A 1 101 ? 6.688 -1.978 -8.414 1.00 91.69 101 ALA A N 1
ATOM 833 C CA . ALA A 1 101 ? 7.525 -2.022 -7.226 1.00 91.69 101 ALA A CA 1
ATOM 834 C C . ALA A 1 101 ? 8.342 -3.324 -7.191 1.00 91.69 101 ALA A C 1
ATOM 836 O O . ALA A 1 101 ? 7.954 -4.363 -7.743 1.00 91.69 101 ALA A O 1
ATOM 837 N N . SER A 1 102 ? 9.474 -3.297 -6.502 1.00 93.69 102 SER A N 1
ATOM 838 C CA . SER A 1 102 ? 10.379 -4.434 -6.409 1.00 93.69 102 SER A CA 1
ATOM 839 C C . SER A 1 102 ? 9.692 -5.622 -5.744 1.00 93.69 102 SER A C 1
ATOM 841 O O . SER A 1 102 ? 9.205 -5.549 -4.612 1.00 93.69 102 SER A O 1
ATOM 843 N N . GLY A 1 103 ? 9.660 -6.744 -6.464 1.00 93.88 103 GLY A N 1
ATOM 844 C CA . GLY A 1 103 ? 8.969 -7.955 -6.030 1.00 93.88 103 GLY A CA 1
ATOM 845 C C . GLY A 1 103 ? 7.455 -7.787 -5.904 1.00 93.88 103 GLY A C 1
ATOM 846 O O . GLY A 1 103 ? 6.835 -8.485 -5.107 1.00 93.88 103 GLY A O 1
ATOM 847 N N . PHE A 1 104 ? 6.853 -6.863 -6.652 1.00 94.25 104 PHE A N 1
ATOM 848 C CA . PHE A 1 104 ? 5.405 -6.738 -6.717 1.00 94.25 104 PHE A CA 1
ATOM 849 C C . PHE A 1 104 ? 4.746 -8.078 -7.081 1.00 94.25 104 PHE A C 1
ATOM 851 O O . PHE A 1 104 ? 5.075 -8.697 -8.095 1.00 94.25 104 PHE A O 1
ATOM 858 N N . VAL A 1 105 ? 3.800 -8.517 -6.252 1.00 93.62 105 VAL A N 1
ATOM 859 C CA . VAL A 1 105 ? 2.932 -9.662 -6.533 1.00 93.62 105 VAL A CA 1
ATOM 860 C C . VAL A 1 105 ? 1.496 -9.282 -6.163 1.00 93.62 105 VAL A C 1
ATOM 862 O O . VAL A 1 105 ? 1.239 -8.993 -4.988 1.00 93.62 105 VAL A O 1
ATOM 865 N N . PRO A 1 106 ? 0.558 -9.275 -7.124 1.00 91.50 106 PRO A N 1
ATOM 866 C CA . PRO A 1 106 ? -0.839 -8.959 -6.855 1.00 91.50 106 PRO A CA 1
ATOM 867 C C . PRO A 1 106 ? -1.541 -10.117 -6.128 1.00 91.50 106 PRO A C 1
ATOM 869 O O . PRO A 1 106 ? -1.241 -11.285 -6.373 1.00 91.50 106 PRO A O 1
ATOM 872 N N . ASP A 1 107 ? -2.489 -9.782 -5.252 1.00 88.75 107 ASP A N 1
ATOM 873 C CA . ASP A 1 107 ? -3.474 -10.718 -4.683 1.00 88.75 107 ASP A CA 1
ATOM 874 C C . ASP A 1 107 ? -4.862 -10.378 -5.254 1.00 88.75 107 ASP A C 1
ATOM 876 O O . ASP A 1 107 ? -5.456 -11.149 -6.004 1.00 88.75 107 ASP A O 1
ATOM 880 N N . ILE A 1 108 ? -5.322 -9.147 -5.012 1.00 87.12 108 ILE A N 1
ATOM 881 C CA . ILE A 1 108 ? -6.554 -8.587 -5.577 1.00 87.12 108 ILE A CA 1
ATOM 882 C C . ILE A 1 108 ? -6.222 -7.229 -6.189 1.00 87.12 108 ILE A C 1
ATOM 884 O O . ILE A 1 108 ? -5.662 -6.377 -5.514 1.00 87.12 108 ILE A O 1
ATOM 888 N N . THR A 1 109 ? -6.576 -6.987 -7.446 1.00 80.69 109 THR A N 1
ATOM 889 C CA . THR A 1 109 ? -6.388 -5.670 -8.075 1.00 80.69 109 THR A CA 1
ATOM 890 C C . THR A 1 109 ? -7.660 -5.276 -8.807 1.00 80.69 109 THR A C 1
ATOM 892 O O . THR A 1 109 ? -7.827 -5.608 -9.980 1.00 80.69 109 THR A O 1
ATOM 895 N N . GLU A 1 110 ? -8.586 -4.620 -8.106 1.00 72.38 110 GLU A N 1
ATOM 896 C CA . GLU A 1 110 ? -9.916 -4.292 -8.646 1.00 72.38 110 GLU A CA 1
ATOM 897 C C . GLU A 1 110 ? -9.954 -2.941 -9.390 1.00 72.38 110 GLU A C 1
ATOM 899 O O . GLU A 1 110 ? -11.020 -2.533 -9.846 1.00 72.38 110 GLU A O 1
ATOM 904 N N . LEU A 1 111 ? -8.794 -2.288 -9.588 1.00 66.88 111 LEU A N 1
ATOM 905 C CA . LEU A 1 111 ? -8.638 -0.934 -10.160 1.00 66.88 111 LEU A CA 1
ATOM 906 C C . LEU A 1 111 ? -9.332 0.139 -9.269 1.00 66.88 111 LEU A C 1
ATOM 908 O O . LEU A 1 111 ? -10.071 -0.205 -8.355 1.00 66.88 111 LEU A O 1
ATOM 912 N N . PRO A 1 112 ? -8.990 1.440 -9.390 1.00 55.94 112 PRO A N 1
ATOM 913 C CA . PRO A 1 112 ? -9.553 2.244 -10.483 1.00 55.94 112 PRO A CA 1
ATOM 914 C C . PRO A 1 112 ? -8.524 2.724 -11.515 1.00 55.94 112 PRO A C 1
ATOM 916 O O . PRO A 1 112 ? -8.885 3.457 -12.432 1.00 55.94 112 PRO A O 1
ATOM 919 N N . MET A 1 113 ? -7.254 2.334 -11.386 1.00 61.78 113 MET A N 1
ATOM 920 C CA . MET A 1 113 ? -6.158 2.836 -12.222 1.00 61.78 113 MET A CA 1
ATOM 921 C C . MET A 1 113 ? -5.534 1.685 -13.008 1.00 61.78 113 MET A C 1
ATOM 923 O O . MET A 1 113 ? -4.987 0.762 -12.405 1.00 61.78 113 MET A O 1
ATOM 927 N N . ASN A 1 114 ? -5.632 1.720 -14.344 1.00 65.06 114 ASN A N 1
ATOM 928 C CA . ASN A 1 114 ? -4.950 0.755 -15.214 1.00 65.06 114 ASN A CA 1
ATOM 929 C C . ASN A 1 114 ? -3.450 0.740 -14.886 1.00 65.06 114 ASN A C 1
ATOM 931 O O . ASN A 1 114 ? -2.835 1.800 -14.845 1.00 65.06 114 ASN A O 1
ATOM 935 N N . GLY A 1 115 ? -2.871 -0.450 -14.695 1.00 76.81 115 GLY A N 1
ATOM 936 C CA . GLY A 1 115 ? -1.432 -0.595 -14.442 1.00 76.81 115 GLY A CA 1
ATOM 937 C C . GLY A 1 115 ? -1.020 -0.651 -12.970 1.00 76.81 115 GLY A C 1
ATOM 938 O O . GLY A 1 115 ? 0.107 -0.293 -12.661 1.00 76.81 115 GLY A O 1
ATOM 939 N N . TRP A 1 116 ? -1.893 -1.108 -12.061 1.00 84.75 116 TRP A N 1
ATOM 940 C CA . TRP A 1 116 ? -1.525 -1.257 -10.648 1.00 84.75 116 TRP A CA 1
ATOM 941 C C . TRP A 1 116 ? -0.261 -2.116 -10.459 1.00 84.75 116 TRP A C 1
ATOM 943 O O . TRP A 1 116 ? -0.294 -3.329 -10.676 1.00 84.75 116 TRP A O 1
ATOM 953 N N . GLY A 1 117 ? 0.824 -1.483 -10.015 1.00 89.19 117 GLY A N 1
ATOM 954 C CA . GLY A 1 117 ? 2.155 -2.080 -9.863 1.00 89.19 117 GLY A CA 1
ATOM 955 C C . GLY A 1 117 ? 2.711 -2.005 -8.443 1.00 89.19 117 GLY A C 1
ATOM 956 O O . GLY A 1 117 ? 3.894 -2.265 -8.219 1.00 89.19 117 GLY A O 1
ATOM 957 N N . GLY A 1 118 ? 1.874 -1.646 -7.470 1.00 88.19 118 GLY A N 1
ATOM 958 C CA . GLY A 1 118 ? 2.289 -1.423 -6.088 1.00 88.19 118 GLY A CA 1
ATOM 959 C C . GLY A 1 118 ? 2.800 -0.006 -5.858 1.00 88.19 118 GLY A C 1
ATOM 960 O O . GLY A 1 118 ? 2.723 0.854 -6.728 1.00 88.19 118 GLY A O 1
ATOM 961 N N . LEU A 1 119 ? 3.281 0.256 -4.648 1.00 84.75 119 LEU A N 1
ATOM 962 C CA . LEU A 1 119 ? 3.584 1.610 -4.207 1.00 84.75 119 LEU A CA 1
ATOM 963 C C . LEU A 1 119 ? 5.095 1.839 -4.133 1.00 84.75 119 LEU A C 1
ATOM 965 O O . LEU A 1 119 ? 5.808 1.088 -3.467 1.00 84.75 119 LEU A O 1
ATOM 969 N N . VAL A 1 120 ? 5.563 2.912 -4.762 1.00 82.38 120 VAL A N 1
ATOM 970 C CA . VAL A 1 120 ? 6.944 3.406 -4.685 1.00 82.38 120 VAL A CA 1
ATOM 971 C C . VAL A 1 120 ? 6.925 4.904 -4.411 1.00 82.38 120 VAL A C 1
ATOM 973 O O . VAL A 1 120 ? 5.928 5.573 -4.666 1.00 82.38 120 VAL A O 1
ATOM 976 N N . ARG A 1 121 ? 8.034 5.440 -3.915 1.00 78.44 121 ARG A N 1
ATOM 977 C CA . ARG A 1 121 ? 8.229 6.861 -3.667 1.00 78.44 121 ARG A CA 1
ATOM 978 C C . ARG A 1 121 ? 8.442 7.595 -4.986 1.00 78.44 121 ARG A C 1
ATOM 980 O O . ARG A 1 121 ? 9.517 7.518 -5.582 1.00 78.44 121 ARG A O 1
ATOM 987 N N . THR A 1 122 ? 7.460 8.385 -5.390 1.00 72.06 122 THR A N 1
ATOM 988 C CA . THR A 1 122 ? 7.574 9.290 -6.538 1.00 72.06 122 THR A CA 1
ATOM 989 C C . THR A 1 122 ? 8.611 10.383 -6.293 1.00 72.06 122 THR A C 1
ATOM 991 O O . THR A 1 122 ? 8.534 11.136 -5.320 1.00 72.06 122 THR A O 1
ATOM 994 N N . ASN A 1 123 ? 9.606 10.472 -7.180 1.00 59.62 123 ASN A N 1
ATOM 995 C CA . ASN A 1 123 ? 10.720 11.424 -7.063 1.00 59.62 123 ASN A CA 1
ATOM 996 C C . ASN A 1 123 ? 10.677 12.571 -8.084 1.00 59.62 123 ASN A C 1
ATOM 998 O O . ASN A 1 123 ? 11.465 13.512 -7.988 1.00 59.62 123 ASN A O 1
ATOM 1002 N N . MET A 1 124 ? 9.793 12.526 -9.082 1.00 52.56 124 MET A N 1
ATOM 1003 C CA . MET A 1 124 ? 9.990 13.302 -10.318 1.00 52.56 124 MET A CA 1
ATOM 1004 C C . MET A 1 124 ? 9.510 14.758 -10.285 1.00 52.56 124 MET A C 1
ATOM 1006 O O . MET A 1 124 ? 9.463 15.411 -11.325 1.00 52.56 124 MET A O 1
ATOM 1010 N N . LEU A 1 125 ? 9.214 15.311 -9.106 1.00 48.50 125 LEU A N 1
ATOM 1011 C CA . LEU A 1 125 ? 8.785 16.708 -8.961 1.00 48.50 125 LEU A CA 1
ATOM 1012 C C . LEU A 1 125 ? 9.510 17.505 -7.878 1.00 48.50 125 LEU A C 1
ATOM 1014 O O . LEU A 1 125 ? 9.117 18.638 -7.615 1.00 48.50 125 LEU A O 1
ATOM 1018 N N . ASP A 1 126 ? 10.600 16.992 -7.307 1.00 47.84 126 ASP A N 1
ATOM 1019 C CA . ASP A 1 126 ? 11.334 17.760 -6.290 1.00 47.84 126 ASP A CA 1
ATOM 1020 C C . ASP A 1 126 ? 12.145 18.932 -6.883 1.00 47.84 126 ASP A C 1
ATOM 1022 O O . ASP A 1 126 ? 12.716 19.718 -6.134 1.00 47.84 126 ASP A O 1
ATOM 1026 N N . ILE A 1 127 ? 12.209 19.089 -8.220 1.00 46.72 127 ILE A N 1
ATOM 1027 C CA . ILE A 1 127 ? 13.101 20.097 -8.816 1.00 46.72 127 ILE A CA 1
ATOM 1028 C C . ILE A 1 127 ? 12.578 21.047 -9.896 1.00 46.72 127 ILE A C 1
ATOM 1030 O O . ILE A 1 127 ? 13.262 22.048 -10.036 1.00 46.72 127 ILE A O 1
ATOM 1034 N N . ASN A 1 128 ? 11.460 20.877 -10.637 1.00 45.09 128 ASN A N 1
ATOM 1035 C CA . ASN A 1 128 ? 11.202 21.867 -11.722 1.00 45.09 128 ASN A CA 1
ATOM 1036 C C . ASN A 1 128 ? 9.799 22.086 -12.339 1.00 45.09 128 ASN A C 1
ATOM 1038 O O . ASN A 1 128 ? 9.724 22.908 -13.247 1.00 45.09 128 ASN A O 1
ATOM 1042 N N . TYR A 1 129 ? 8.692 21.448 -11.924 1.00 44.31 129 TYR A N 1
ATOM 1043 C CA . TYR A 1 129 ? 7.472 21.503 -12.771 1.00 44.31 129 TYR A CA 1
ATOM 1044 C C . TYR A 1 129 ? 6.142 21.960 -12.167 1.00 44.31 129 TYR A C 1
ATOM 1046 O O . TYR A 1 129 ? 5.174 22.033 -12.914 1.00 44.31 129 TYR A O 1
ATOM 1054 N N . ASN A 1 130 ? 6.039 22.358 -10.894 1.00 45.28 130 ASN A N 1
ATOM 1055 C CA . ASN A 1 130 ? 4.780 22.878 -10.305 1.00 45.28 130 ASN A CA 1
ATOM 1056 C C . ASN A 1 130 ? 3.530 21.967 -10.436 1.00 45.28 130 ASN A C 1
ATOM 1058 O O . ASN A 1 130 ? 2.447 22.343 -9.986 1.00 45.28 130 ASN A O 1
ATOM 1062 N N . VAL A 1 131 ? 3.657 20.768 -11.004 1.00 43.03 131 VAL A N 1
ATOM 1063 C CA . VAL A 1 131 ? 2.638 19.720 -10.984 1.00 43.03 131 VAL A CA 1
ATOM 1064 C C . VAL A 1 131 ? 2.808 18.959 -9.673 1.00 43.03 131 VAL A C 1
ATOM 1066 O O . VAL A 1 131 ? 3.924 18.833 -9.183 1.00 43.03 131 VAL A O 1
ATOM 1069 N N . LYS A 1 132 ? 1.714 18.532 -9.040 1.00 46.59 132 LYS A N 1
ATOM 1070 C CA . LYS A 1 132 ? 1.730 17.777 -7.779 1.00 46.59 132 LYS A CA 1
ATOM 1071 C C . LYS A 1 132 ? 1.304 16.345 -8.083 1.00 46.59 132 LYS A C 1
ATOM 1073 O O . LYS A 1 132 ? 0.106 16.078 -8.089 1.00 46.59 132 LYS A O 1
ATOM 1078 N N . PHE A 1 133 ? 2.248 15.452 -8.359 1.00 51.88 133 PHE A N 1
ATOM 1079 C CA . PHE A 1 133 ? 1.950 14.019 -8.396 1.00 51.88 133 PHE A CA 1
ATOM 1080 C C . PHE A 1 133 ? 2.047 13.410 -7.001 1.00 51.88 133 PHE A C 1
ATOM 1082 O O . PHE A 1 133 ? 2.646 13.983 -6.088 1.00 51.88 133 PHE A O 1
ATOM 1089 N N . SER A 1 134 ? 1.340 12.294 -6.842 1.00 54.81 134 SER A N 1
ATOM 1090 C CA . SER A 1 134 ? 1.174 11.587 -5.582 1.00 54.81 134 SER A CA 1
ATOM 1091 C C . SER A 1 134 ? 2.489 10.979 -5.104 1.00 54.81 134 SER A C 1
ATOM 1093 O O . SER A 1 134 ? 3.368 10.722 -5.907 1.00 54.81 134 SER A O 1
ATOM 1095 N N . TYR A 1 135 ? 2.610 10.683 -3.810 1.00 57.44 135 TYR A N 1
ATOM 1096 C CA . TYR A 1 135 ? 3.742 9.889 -3.321 1.00 57.44 135 TYR A CA 1
ATOM 1097 C C . TYR A 1 135 ? 3.544 8.383 -3.499 1.00 57.44 135 TYR A C 1
ATOM 1099 O O . TYR A 1 135 ? 4.486 7.663 -3.198 1.00 57.44 135 TYR A O 1
ATOM 1107 N N . LEU A 1 136 ? 2.333 7.922 -3.860 1.00 68.12 136 LEU A N 1
ATOM 1108 C CA . LEU A 1 136 ? 1.852 6.542 -3.710 1.00 68.12 136 LEU A CA 1
ATOM 1109 C C . LEU A 1 136 ? 0.528 6.317 -4.491 1.00 68.12 136 LEU A C 1
ATOM 1111 O O . LEU A 1 136 ? -0.506 6.051 -3.873 1.00 68.12 136 LEU A O 1
ATOM 1115 N N . ASP A 1 137 ? 0.515 6.470 -5.817 1.00 70.00 137 ASP A N 1
ATOM 1116 C CA . ASP A 1 137 ? -0.690 6.302 -6.669 1.00 70.00 137 ASP A CA 1
ATOM 1117 C C . ASP A 1 137 ? -0.921 4.853 -7.094 1.00 70.00 137 ASP A C 1
ATOM 1119 O O . ASP A 1 137 ? -2.025 4.491 -7.497 1.00 70.00 137 ASP A O 1
ATOM 1123 N N . GLY A 1 138 ? 0.101 4.013 -6.957 1.00 78.25 138 GLY A N 1
ATOM 1124 C CA . GLY A 1 138 ? 0.024 2.608 -7.317 1.00 78.25 138 GLY A CA 1
ATOM 1125 C C . GLY A 1 138 ? 0.303 2.303 -8.772 1.00 78.25 138 GLY A C 1
ATOM 1126 O O . GLY A 1 138 ? 0.115 1.153 -9.161 1.00 78.25 138 GLY A O 1
ATOM 1127 N N . ASN A 1 139 ? 0.774 3.275 -9.556 1.00 80.25 139 ASN A N 1
ATOM 1128 C CA . ASN A 1 139 ? 1.186 3.070 -10.940 1.00 80.25 139 ASN A CA 1
ATOM 1129 C C . ASN A 1 139 ? 2.619 3.592 -11.163 1.00 80.25 139 ASN A C 1
ATOM 1131 O O . ASN A 1 139 ? 2.797 4.642 -11.781 1.00 80.25 139 ASN A O 1
ATOM 1135 N N . PRO A 1 140 ? 3.640 2.879 -10.645 1.00 81.25 140 PRO A N 1
ATOM 1136 C CA . PRO A 1 140 ? 5.033 3.299 -10.745 1.00 81.25 140 PRO A CA 1
ATOM 1137 C C . PRO A 1 140 ? 5.459 3.610 -12.186 1.00 81.25 140 PRO A C 1
ATOM 1139 O O . PRO A 1 140 ? 4.982 3.000 -13.136 1.00 81.25 140 PRO A O 1
ATOM 1142 N N . GLY A 1 141 ? 6.383 4.543 -12.379 1.00 73.44 141 GLY A N 1
ATOM 1143 C CA . GLY A 1 141 ? 7.090 4.776 -13.639 1.00 73.44 141 GLY A CA 1
ATOM 1144 C C . GLY A 1 141 ? 6.229 5.282 -14.800 1.00 73.44 141 GLY A C 1
ATOM 1145 O O . GLY A 1 141 ? 6.779 5.505 -15.888 1.00 73.44 141 GLY A O 1
ATOM 1146 N N . ILE A 1 142 ? 4.921 5.472 -14.593 1.00 70.94 142 ILE A N 1
ATOM 1147 C CA . ILE A 1 142 ? 3.999 6.079 -15.546 1.00 70.94 142 ILE A CA 1
ATOM 1148 C C . ILE A 1 142 ? 3.728 7.510 -15.106 1.00 70.94 142 ILE A C 1
ATOM 1150 O O . ILE A 1 142 ? 3.091 7.791 -14.099 1.00 70.94 142 ILE A O 1
ATOM 1154 N N . TRP A 1 143 ? 4.184 8.425 -15.945 1.00 60.09 143 TRP A N 1
ATOM 1155 C CA . TRP A 1 143 ? 3.964 9.849 -15.812 1.00 60.09 143 TRP A CA 1
ATOM 1156 C C . TRP A 1 143 ? 2.555 10.150 -16.324 1.00 60.09 143 TRP A C 1
ATOM 1158 O O . TRP A 1 143 ? 2.367 10.393 -17.517 1.00 60.09 143 TRP A O 1
ATOM 1168 N N . THR A 1 144 ? 1.552 10.018 -15.462 1.00 49.75 144 THR A N 1
ATOM 1169 C CA . THR A 1 144 ? 0.182 10.453 -15.778 1.00 49.75 144 THR A CA 1
ATOM 1170 C C . THR A 1 144 ? 0.005 11.921 -15.473 1.00 49.75 144 THR A C 1
ATOM 1172 O O . THR A 1 144 ? 0.335 12.274 -14.325 1.00 49.75 144 THR A O 1
#

pLDDT: mean 75.2, std 13.74, range [43.03, 94.25]

Foldseek 3Di:
DDWDWDDDPPWIWTDDPNDIDTCQAEQEPVPVDADQDVVCQCDPPDVRRHHPLVCLQDPVQQDPVQWRWDKYAHVVVGDIWTWIANDRQEPAEFDAPPFAHHPIDTDDDRDPDPRQRFHHQYDPPPDDDPDRDHRGPRGGNDDD

Organism: Trichomonas vaginalis (strain ATCC PRA-98 / G3) (NCBI:txid412133)

Radius of gyration: 14.63 Å; chains: 1; bounding box: 29×38×39 Å